Protein AF-A0A7J2NGV6-F1 (afdb_monomer)

Solvent-accessible surface area (backbone atoms only — not comparable to full-atom values): 4462 Å² total; per-residue (Å²): 132,91,82,83,59,62,70,59,52,54,50,36,56,76,63,70,40,81,68,69,89,60,90,80,88,85,79,82,74,94,70,64,47,65,61,52,51,51,52,52,48,49,52,43,41,73,72,72,47,92,73,89,64,80,51,78,81,59,92,86,47,78,65,71,24,95

Radius of gyration: 14.17 Å; Cα contacts (8 Å, |Δi|>4): 33; chains: 1; bounding box: 34×33×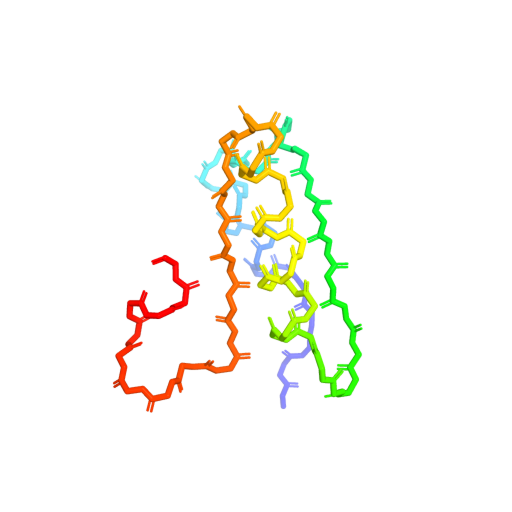28 Å

pLDDT: mean 94.27, std 5.72, range [59.06, 98.5]

Mean predicted aligned error: 3.58 Å

Structure (mmCIF, N/CA/C/O backbone):
data_AF-A0A7J2NGV6-F1
#
_entry.id   AF-A0A7J2NGV6-F1
#
loop_
_atom_site.group_PDB
_atom_site.id
_atom_site.type_symbol
_atom_site.label_atom_id
_atom_site.label_alt_id
_atom_site.label_comp_id
_atom_site.label_asym_id
_atom_site.label_entity_id
_atom_site.label_seq_id
_atom_site.pdbx_PDB_ins_code
_atom_site.Cartn_x
_atom_site.Cartn_y
_atom_site.Cartn_z
_atom_site.occupancy
_atom_site.B_iso_or_equiv
_atom_site.auth_seq_id
_atom_site.auth_comp_id
_atom_site.auth_asym_id
_atom_site.auth_atom_id
_atom_site.pdbx_PDB_model_num
ATOM 1 N N . MET A 1 1 ? 19.484 -0.783 -14.266 1.00 59.06 1 MET A N 1
ATOM 2 C CA . MET A 1 1 ? 18.434 -0.430 -13.284 1.00 59.06 1 MET A CA 1
ATOM 3 C C . MET A 1 1 ? 19.040 0.567 -12.308 1.00 59.06 1 MET A C 1
ATOM 5 O O . MET A 1 1 ? 20.049 0.231 -11.702 1.00 59.06 1 MET A O 1
ATOM 9 N N . LYS A 1 2 ? 18.530 1.803 -12.219 1.00 76.00 2 LYS A N 1
ATOM 10 C CA . LYS A 1 2 ? 19.027 2.767 -11.224 1.00 76.00 2 LYS A CA 1
ATOM 11 C C . LYS A 1 2 ? 18.349 2.447 -9.895 1.00 76.00 2 LYS A C 1
ATOM 13 O O . LYS A 1 2 ? 17.146 2.640 -9.767 1.00 76.00 2 LYS A O 1
ATOM 18 N N . LEU A 1 3 ? 19.110 1.882 -8.966 1.00 83.19 3 LEU A N 1
ATOM 19 C CA . LEU A 1 3 ? 18.659 1.618 -7.603 1.00 83.19 3 LEU A CA 1
ATOM 20 C C . LEU A 1 3 ? 18.815 2.892 -6.762 1.00 83.19 3 LEU A C 1
ATOM 22 O O . LEU A 1 3 ? 19.652 3.737 -7.082 1.00 83.19 3 LEU A O 1
ATOM 26 N N . GLY A 1 4 ? 17.999 3.025 -5.717 1.00 90.31 4 GLY A N 1
ATOM 27 C CA . GLY A 1 4 ? 18.009 4.185 -4.825 1.00 90.31 4 GLY A CA 1
ATOM 28 C C . GLY A 1 4 ? 16.619 4.777 -4.591 1.00 90.31 4 GLY A C 1
ATOM 29 O O . GLY A 1 4 ? 15.687 4.554 -5.363 1.00 90.31 4 GLY A O 1
ATOM 30 N N . THR A 1 5 ? 16.476 5.528 -3.502 1.00 93.62 5 THR A N 1
ATOM 31 C CA . THR A 1 5 ? 15.219 6.189 -3.093 1.00 93.62 5 THR A CA 1
ATOM 32 C C . THR A 1 5 ? 15.309 7.714 -3.134 1.00 93.62 5 THR A C 1
ATOM 34 O O . THR A 1 5 ? 14.342 8.402 -2.834 1.00 93.62 5 THR A O 1
ATOM 37 N N . GLU A 1 6 ? 16.448 8.263 -3.540 1.00 95.31 6 GLU A N 1
ATOM 38 C CA . GLU A 1 6 ? 16.828 9.672 -3.435 1.00 95.31 6 GLU A CA 1
ATOM 39 C C . GLU A 1 6 ? 15.893 10.556 -4.261 1.00 95.31 6 GLU A C 1
ATOM 41 O O . GLU A 1 6 ? 15.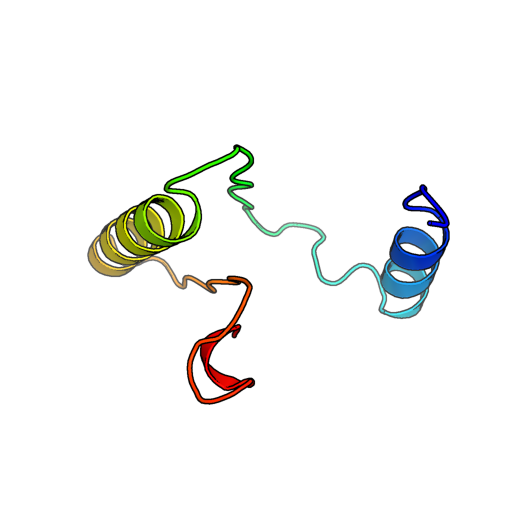389 11.563 -3.772 1.00 95.31 6 GLU A O 1
ATOM 46 N N . ASN A 1 7 ? 15.580 10.134 -5.489 1.00 94.31 7 ASN A N 1
ATOM 47 C CA . ASN A 1 7 ? 14.626 10.838 -6.344 1.00 94.31 7 ASN A CA 1
ATOM 48 C C . ASN A 1 7 ? 13.209 10.835 -5.747 1.00 94.31 7 ASN A C 1
ATOM 50 O O . ASN A 1 7 ? 12.522 11.850 -5.803 1.00 94.31 7 ASN A O 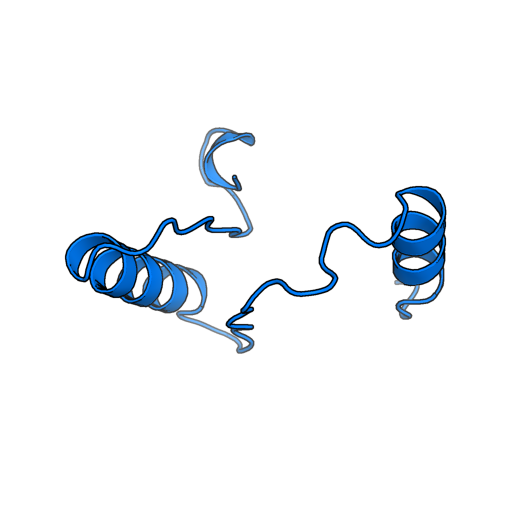1
ATOM 54 N N . ALA A 1 8 ? 12.782 9.707 -5.167 1.00 93.81 8 ALA A N 1
ATOM 55 C CA . ALA A 1 8 ? 11.466 9.586 -4.546 1.00 93.81 8 ALA A CA 1
ATOM 56 C C . ALA A 1 8 ? 11.369 10.433 -3.267 1.00 93.81 8 ALA A C 1
ATOM 58 O O . ALA A 1 8 ? 10.382 11.135 -3.077 1.00 93.81 8 ALA A O 1
ATOM 59 N N . LYS A 1 9 ? 12.419 10.436 -2.436 1.00 95.00 9 LYS A N 1
ATOM 60 C CA . LYS A 1 9 ? 12.525 11.295 -1.248 1.00 95.00 9 LYS A CA 1
ATOM 61 C C . LYS A 1 9 ? 12.443 12.771 -1.624 1.00 95.00 9 LYS A C 1
ATOM 63 O O . LYS A 1 9 ? 11.600 13.480 -1.090 1.00 95.00 9 LYS A O 1
ATOM 68 N N . ARG A 1 10 ? 13.222 13.206 -2.620 1.00 96.38 10 ARG A N 1
ATOM 69 C CA . ARG A 1 10 ? 13.178 14.587 -3.122 1.00 96.38 10 ARG A CA 1
ATOM 70 C C . ARG A 1 10 ? 11.795 14.967 -3.656 1.00 96.38 10 ARG A C 1
ATOM 72 O O . ARG A 1 10 ? 11.336 16.079 -3.424 1.00 96.38 10 ARG A O 1
ATOM 79 N N . ALA A 1 11 ? 11.121 14.059 -4.362 1.00 96.44 11 ALA A N 1
ATOM 80 C CA . ALA A 1 11 ? 9.759 14.298 -4.833 1.00 96.44 11 ALA A CA 1
ATOM 81 C C . ALA A 1 11 ? 8.764 14.455 -3.669 1.00 96.44 11 ALA A C 1
ATOM 83 O O . ALA A 1 11 ? 7.940 15.364 -3.696 1.00 96.44 11 ALA A O 1
ATOM 84 N N . LEU A 1 12 ? 8.860 13.620 -2.629 1.00 96.00 12 LEU A N 1
ATOM 85 C CA . LEU A 1 12 ? 8.011 13.724 -1.437 1.00 96.00 12 LEU A CA 1
ATOM 86 C C . LEU A 1 12 ? 8.253 15.024 -0.663 1.00 96.00 12 LEU A C 1
ATOM 88 O O . LEU A 1 12 ? 7.286 15.652 -0.237 1.00 96.00 12 LEU A O 1
ATOM 92 N N . GLU A 1 13 ? 9.507 15.461 -0.536 1.00 96.81 13 GLU A N 1
ATOM 93 C CA . GLU A 1 13 ? 9.857 16.746 0.083 1.00 96.81 13 GLU A CA 1
ATOM 94 C C . GLU A 1 13 ? 9.215 17.924 -0.661 1.00 96.81 13 GLU A C 1
ATOM 96 O O . GLU A 1 13 ? 8.599 18.783 -0.031 1.00 96.81 13 GLU A O 1
ATOM 101 N N . LEU A 1 14 ? 9.284 17.930 -1.999 1.00 97.62 14 LEU A N 1
ATOM 102 C CA . LEU A 1 14 ? 8.653 18.956 -2.842 1.00 97.62 14 LEU A CA 1
ATOM 103 C C . LEU A 1 14 ? 7.121 18.968 -2.729 1.00 97.62 14 LEU A C 1
ATOM 105 O O . LEU A 1 14 ? 6.507 20.020 -2.882 1.00 97.62 14 LEU A O 1
ATOM 109 N N . LEU A 1 15 ? 6.509 17.818 -2.440 1.00 97.44 15 LEU A N 1
ATOM 110 C CA . LEU A 1 15 ? 5.068 17.683 -2.201 1.00 97.44 15 LEU A CA 1
ATOM 111 C C . LEU A 1 15 ? 4.662 17.991 -0.749 1.00 97.44 15 LEU A C 1
ATOM 113 O O . LEU A 1 15 ? 3.503 17.799 -0.387 1.00 97.44 15 LEU A O 1
ATOM 117 N N . GLY A 1 16 ? 5.591 18.444 0.098 1.00 97.50 16 GLY A N 1
ATOM 118 C CA . GLY A 1 16 ? 5.310 18.773 1.496 1.00 97.50 16 GLY A CA 1
ATOM 119 C C . GLY A 1 16 ? 5.207 17.559 2.423 1.00 97.50 16 GLY A C 1
ATOM 120 O O . GLY A 1 16 ? 4.627 17.664 3.500 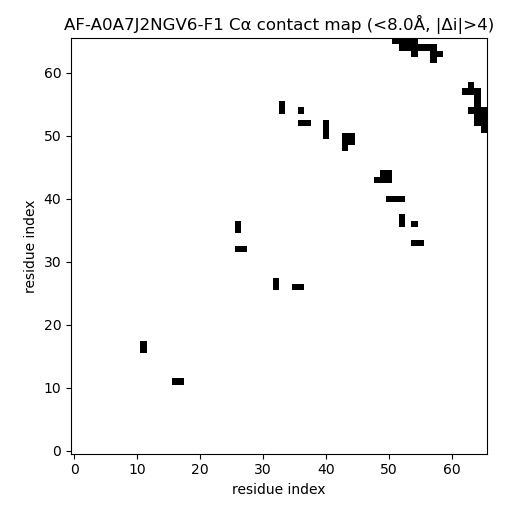1.00 97.50 16 GLY A O 1
ATOM 121 N N . ASN A 1 17 ? 5.783 16.415 2.042 1.00 95.69 17 ASN A N 1
ATOM 122 C CA . ASN A 1 17 ? 5.745 15.149 2.782 1.00 95.69 17 ASN A CA 1
ATOM 123 C C . ASN A 1 17 ? 4.313 14.685 3.124 1.00 95.69 17 ASN A C 1
ATOM 125 O O . ASN A 1 17 ? 3.989 14.521 4.303 1.00 95.69 17 ASN A O 1
ATOM 129 N N . PRO A 1 18 ? 3.460 14.414 2.115 1.00 93.88 18 PRO A N 1
ATOM 130 C CA . PRO A 1 18 ? 2.042 14.101 2.325 1.00 93.88 18 PRO A CA 1
ATOM 131 C C . PRO A 1 18 ? 1.810 12.823 3.142 1.00 93.88 18 PRO A C 1
ATOM 133 O O . PRO A 1 18 ? 0.749 12.647 3.723 1.00 93.88 18 PRO A O 1
ATOM 136 N N . THR A 1 19 ? 2.804 11.936 3.215 1.00 90.81 19 THR A N 1
ATOM 137 C CA . THR A 1 19 ? 2.745 10.697 3.998 1.00 90.81 19 THR A CA 1
ATOM 138 C C . THR A 1 19 ? 3.031 10.903 5.489 1.00 90.81 19 THR A C 1
ATOM 140 O O . THR A 1 19 ? 2.962 9.952 6.267 1.00 90.81 19 THR A O 1
ATOM 143 N N . LYS A 1 20 ? 3.411 12.113 5.918 1.00 93.94 20 LYS A N 1
ATOM 144 C CA . LYS A 1 20 ? 3.784 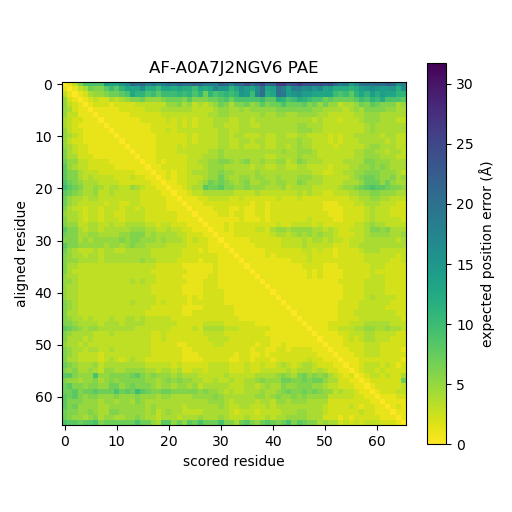12.392 7.308 1.00 93.94 20 LYS A CA 1
ATOM 145 C C . LYS A 1 20 ? 2.551 12.312 8.214 1.00 93.94 20 LYS A C 1
ATOM 147 O O . LYS A 1 20 ? 1.577 13.021 8.000 1.00 93.94 20 LYS A O 1
ATOM 152 N N . GLY A 1 21 ? 2.623 11.468 9.243 1.00 92.19 21 GLY A N 1
ATOM 153 C CA . GLY A 1 21 ? 1.521 11.245 10.188 1.00 92.19 21 GLY A CA 1
ATOM 154 C C . GLY A 1 21 ? 0.484 10.214 9.731 1.00 92.19 21 GLY A C 1
ATOM 155 O O . GLY A 1 21 ? -0.457 9.956 10.472 1.00 92.19 21 GLY A O 1
ATOM 156 N N . MET A 1 22 ? 0.656 9.606 8.552 1.00 94.19 22 MET A N 1
ATOM 157 C CA . MET A 1 22 ? -0.157 8.463 8.132 1.00 94.19 22 MET A CA 1
ATOM 158 C C . MET A 1 22 ? 0.325 7.180 8.812 1.00 94.19 22 MET A C 1
ATOM 160 O O . MET A 1 22 ? 1.529 6.932 8.907 1.00 94.19 22 MET A O 1
ATOM 164 N N . GLU A 1 23 ? -0.613 6.330 9.220 1.00 96.06 23 GLU A N 1
ATOM 165 C CA . GLU A 1 23 ? -0.319 4.950 9.605 1.00 96.06 23 GLU A CA 1
ATOM 166 C C . GLU A 1 23 ? -0.187 4.096 8.338 1.00 96.06 23 GLU A C 1
ATOM 168 O O . GLU A 1 23 ? -1.090 4.064 7.501 1.00 96.06 23 GLU A O 1
ATOM 173 N N . ILE A 1 24 ? 0.962 3.438 8.158 1.00 96.44 24 ILE A N 1
ATOM 174 C CA . ILE A 1 24 ? 1.295 2.734 6.913 1.00 96.44 24 ILE A CA 1
ATOM 175 C C . ILE A 1 24 ? 1.659 1.284 7.214 1.00 96.44 24 ILE A C 1
ATOM 177 O O . ILE A 1 24 ? 2.610 1.005 7.943 1.00 96.44 24 ILE A O 1
ATOM 181 N N . VAL A 1 25 ? 0.956 0.359 6.559 1.00 97.12 25 VAL A N 1
ATOM 182 C CA . VAL A 1 25 ? 1.346 -1.052 6.479 1.00 97.12 25 VAL A CA 1
ATOM 183 C C . VAL A 1 25 ? 2.078 -1.279 5.157 1.00 97.12 25 VAL A C 1
ATOM 185 O O . VAL A 1 25 ? 1.493 -1.143 4.084 1.00 97.12 25 VAL A O 1
ATOM 188 N N . HIS A 1 26 ? 3.366 -1.622 5.223 1.00 96.19 26 HIS A N 1
ATOM 189 C CA . HIS A 1 26 ? 4.187 -1.905 4.044 1.00 96.19 26 HIS A CA 1
ATOM 190 C C . HIS A 1 26 ? 4.386 -3.414 3.877 1.00 96.19 26 HIS A C 1
ATOM 192 O O . HIS A 1 26 ? 4.949 -4.067 4.754 1.00 96.19 26 HIS A O 1
ATOM 198 N N . VAL A 1 27 ? 3.966 -3.971 2.738 1.00 96.56 27 VAL A N 1
ATOM 199 C CA . VAL A 1 27 ? 4.043 -5.416 2.468 1.00 96.56 27 VAL A CA 1
ATOM 200 C C . VAL A 1 27 ? 5.063 -5.700 1.365 1.00 96.56 27 VAL A C 1
ATOM 202 O O . VAL A 1 27 ? 4.871 -5.328 0.208 1.00 96.56 27 VAL A O 1
ATOM 205 N N . ALA A 1 28 ? 6.134 -6.410 1.721 1.00 95.62 28 ALA A N 1
ATOM 206 C CA . ALA A 1 28 ? 7.166 -6.892 0.803 1.00 95.62 28 ALA A CA 1
ATOM 207 C C . ALA A 1 28 ? 7.174 -8.430 0.735 1.00 95.62 28 ALA A C 1
ATOM 209 O O . ALA A 1 28 ? 6.674 -9.105 1.630 1.00 95.62 28 ALA A O 1
ATOM 210 N N . GLY A 1 29 ? 7.733 -8.996 -0.339 1.00 94.19 29 GLY A N 1
ATOM 211 C CA . GLY A 1 29 ? 7.815 -10.447 -0.546 1.00 94.19 29 GLY A CA 1
ATOM 212 C C . GLY A 1 29 ? 7.750 -10.845 -2.020 1.00 94.19 29 GLY A C 1
ATOM 213 O O . GLY A 1 29 ? 7.445 -10.023 -2.883 1.00 94.19 29 GLY A O 1
ATOM 214 N N . THR A 1 30 ? 8.017 -12.109 -2.337 1.00 94.31 30 THR A N 1
ATOM 215 C CA . THR A 1 30 ? 8.009 -12.594 -3.72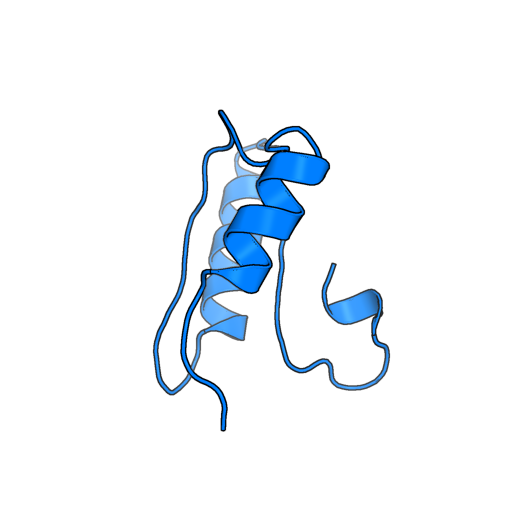9 1.00 94.31 30 THR A CA 1
ATOM 216 C C . THR A 1 30 ? 6.580 -12.767 -4.244 1.00 94.31 30 THR A C 1
ATOM 218 O O . THR A 1 30 ? 6.218 -12.179 -5.261 1.00 94.31 30 THR A O 1
ATOM 221 N N . ASN A 1 31 ? 5.723 -13.436 -3.469 1.00 94.75 31 ASN A N 1
ATOM 222 C CA . ASN A 1 31 ? 4.356 -13.801 -3.854 1.00 94.75 31 ASN A CA 1
ATOM 223 C C . ASN A 1 31 ? 3.328 -13.330 -2.815 1.00 94.75 31 ASN A C 1
ATOM 225 O O . ASN A 1 31 ? 3.682 -13.003 -1.687 1.00 94.75 31 ASN A O 1
ATOM 229 N N . GLY A 1 32 ? 2.053 -13.260 -3.203 1.00 94.69 32 GLY A N 1
ATOM 230 C CA . GLY A 1 32 ? 0.933 -13.044 -2.273 1.00 94.69 32 GLY A CA 1
ATOM 231 C C . GLY A 1 32 ? 0.727 -11.617 -1.748 1.00 94.69 32 GLY A C 1
ATOM 232 O O . GLY A 1 32 ? -0.303 -11.359 -1.141 1.00 94.69 32 GLY A O 1
ATOM 233 N N . LYS A 1 33 ? 1.637 -10.669 -2.016 1.00 96.75 33 LYS A N 1
ATOM 234 C CA . LYS A 1 33 ? 1.539 -9.271 -1.542 1.00 96.75 33 LYS A CA 1
ATOM 235 C C . LYS A 1 33 ? 0.186 -8.619 -1.841 1.00 96.75 33 LYS A C 1
ATOM 237 O O . LYS A 1 33 ? -0.417 -8.049 -0.945 1.00 96.75 33 LYS A O 1
ATOM 242 N N . GLY A 1 34 ? -0.299 -8.735 -3.082 1.00 94.75 34 GLY A N 1
ATOM 243 C CA . GLY A 1 34 ? -1.584 -8.154 -3.486 1.00 94.75 34 GLY A CA 1
ATOM 244 C C . GLY A 1 34 ? -2.751 -8.721 -2.678 1.00 94.75 34 GLY A C 1
ATOM 245 O O . GLY A 1 34 ? -3.542 -7.961 -2.127 1.00 94.75 34 GLY A O 1
ATOM 246 N N . SER A 1 35 ? -2.799 -10.048 -2.526 1.00 96.38 35 SER A N 1
ATOM 247 C CA . SER A 1 35 ? -3.815 -10.731 -1.719 1.00 96.38 35 SER A CA 1
ATOM 248 C C . SER A 1 35 ? -3.746 -10.324 -0.247 1.00 96.38 35 SER A C 1
ATOM 250 O O . SER A 1 35 ? -4.774 -10.014 0.346 1.00 96.38 35 SER A O 1
ATOM 252 N N . VAL A 1 36 ? -2.544 -10.261 0.333 1.00 97.62 36 VAL A N 1
ATOM 253 C CA . VAL A 1 36 ? -2.340 -9.834 1.726 1.00 97.62 36 VAL A CA 1
ATOM 254 C C .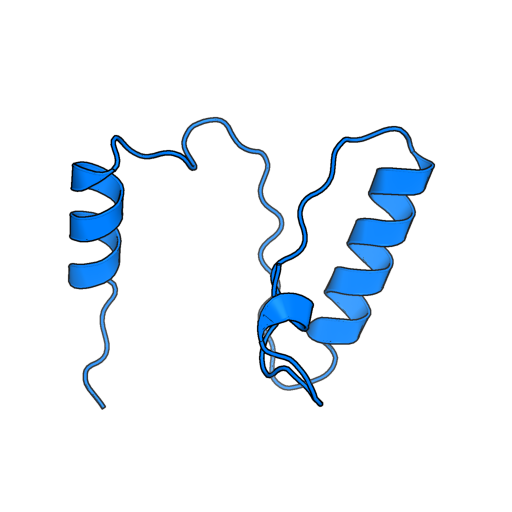 VAL A 1 36 ? -2.785 -8.385 1.924 1.00 97.62 36 VAL A C 1
ATOM 256 O O . VAL A 1 36 ? -3.546 -8.109 2.848 1.00 97.62 36 VAL A O 1
ATOM 259 N N . CYS A 1 37 ? -2.391 -7.462 1.040 1.00 97.56 37 CYS A N 1
ATOM 260 C CA . CYS A 1 37 ? -2.833 -6.070 1.115 1.00 97.56 37 CYS A CA 1
ATOM 261 C C . CYS A 1 37 ? -4.360 -5.948 0.997 1.00 97.56 37 CYS A C 1
ATOM 263 O O . CYS A 1 37 ? -4.964 -5.176 1.738 1.00 97.56 37 CYS A O 1
ATOM 265 N N . ALA A 1 38 ? -4.995 -6.727 0.113 1.00 96.94 38 ALA A N 1
ATOM 266 C CA . ALA A 1 38 ? -6.449 -6.744 -0.036 1.00 96.94 38 ALA A CA 1
ATOM 267 C C . ALA A 1 38 ? -7.157 -7.257 1.229 1.00 96.94 38 ALA A C 1
ATOM 269 O O . ALA A 1 38 ? -8.130 -6.649 1.673 1.00 96.94 38 ALA A O 1
ATOM 270 N N . MET A 1 39 ? -6.644 -8.327 1.847 1.00 98.12 39 MET A N 1
ATOM 271 C CA . MET A 1 39 ? -7.172 -8.865 3.106 1.00 98.12 39 MET A CA 1
ATOM 272 C C . MET A 1 39 ? -7.042 -7.853 4.249 1.00 98.12 39 MET A C 1
ATOM 274 O O . MET A 1 39 ? -8.025 -7.582 4.935 1.00 98.12 39 MET A O 1
ATOM 278 N N . ILE A 1 40 ? -5.865 -7.241 4.413 1.00 98.00 40 ILE A N 1
ATOM 279 C CA . ILE A 1 40 ? -5.623 -6.214 5.438 1.00 98.00 40 ILE A CA 1
ATOM 280 C C . ILE A 1 40 ? -6.561 -5.023 5.231 1.00 98.00 40 ILE A C 1
ATOM 282 O O . ILE A 1 40 ? -7.233 -4.599 6.170 1.00 98.00 40 ILE A O 1
ATOM 286 N N . ALA A 1 41 ? -6.660 -4.515 3.999 1.00 97.94 41 ALA A N 1
ATOM 287 C CA . ALA A 1 41 ? -7.536 -3.394 3.688 1.00 97.94 41 ALA A CA 1
ATOM 288 C C . ALA A 1 41 ? -9.011 -3.729 3.948 1.00 97.94 41 ALA A C 1
ATOM 290 O O . ALA A 1 41 ? -9.744 -2.888 4.460 1.00 97.94 41 ALA A O 1
ATOM 291 N N . SER A 1 42 ? -9.446 -4.955 3.640 1.00 98.19 42 SER A N 1
ATOM 292 C CA . SER A 1 42 ? -10.807 -5.418 3.925 1.00 98.19 42 SER A CA 1
ATOM 293 C C . SER A 1 42 ? -11.099 -5.448 5.424 1.00 98.19 42 SER A C 1
ATOM 295 O O . SER A 1 42 ? -12.145 -4.957 5.841 1.00 98.19 42 SER A O 1
ATOM 297 N N . VAL A 1 43 ? -10.187 -5.996 6.234 1.00 98.50 43 VAL A N 1
ATOM 298 C CA . VAL A 1 43 ? -10.354 -6.072 7.694 1.00 98.50 43 VAL A CA 1
ATOM 299 C C . VAL A 1 43 ? -10.386 -4.675 8.307 1.00 98.50 43 VAL A C 1
ATOM 301 O O . VAL A 1 43 ? -11.318 -4.359 9.036 1.00 98.50 43 VAL A O 1
ATOM 304 N N . LEU A 1 44 ? -9.434 -3.804 7.962 1.00 98.19 44 LEU A N 1
ATOM 305 C CA . LEU A 1 44 ? -9.379 -2.443 8.501 1.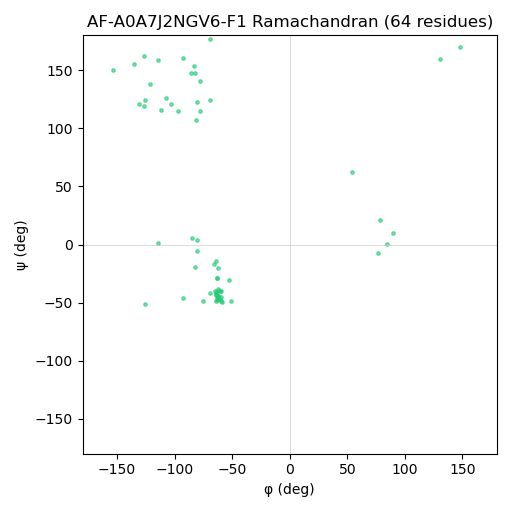00 98.19 44 LEU A CA 1
ATOM 306 C C . LEU A 1 44 ? -10.613 -1.614 8.116 1.00 98.19 44 LEU A C 1
ATOM 308 O O . LEU A 1 44 ? -11.165 -0.910 8.960 1.00 98.19 44 LEU A O 1
ATOM 312 N N . ARG A 1 45 ? -11.105 -1.7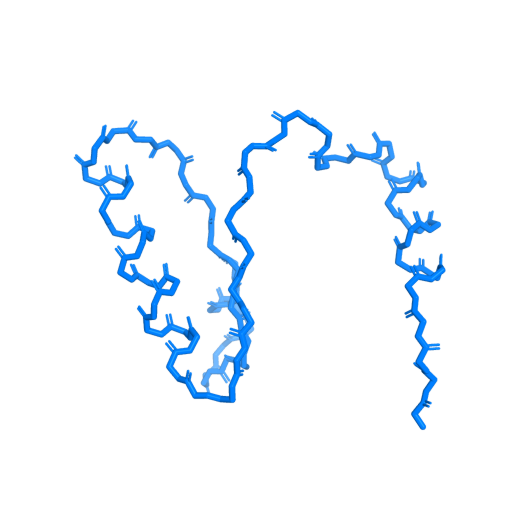40 6.875 1.00 98.25 45 ARG A N 1
ATOM 313 C CA . ARG A 1 45 ? -12.368 -1.102 6.465 1.00 98.25 45 ARG A CA 1
ATOM 314 C C . ARG A 1 45 ? -13.554 -1.636 7.259 1.00 98.25 45 ARG A C 1
ATOM 316 O O . ARG A 1 45 ? -14.366 -0.847 7.728 1.00 98.25 45 ARG A O 1
ATOM 323 N N . ALA A 1 46 ? -13.641 -2.955 7.446 1.00 98.44 46 ALA A N 1
ATOM 324 C CA . ALA A 1 46 ? -14.695 -3.574 8.249 1.00 98.44 46 ALA A CA 1
ATOM 325 C C . ALA A 1 46 ? -14.640 -3.142 9.727 1.00 98.44 46 ALA A C 1
ATOM 327 O O . ALA A 1 46 ? -15.674 -3.064 10.382 1.00 98.44 46 ALA A O 1
ATOM 328 N N . SER A 1 47 ? -13.454 -2.808 10.237 1.00 98.31 47 SER A N 1
ATOM 329 C CA . SER A 1 47 ? -13.250 -2.242 11.575 1.00 98.31 47 SER A CA 1
ATOM 330 C C . SER A 1 47 ? -13.514 -0.731 11.671 1.00 98.31 47 SER A C 1
ATOM 332 O O . SER A 1 47 ? -13.317 -0.159 12.738 1.00 98.31 47 SER A O 1
ATOM 334 N N . GLY A 1 48 ? -13.967 -0.076 10.596 1.00 98.19 48 GLY A N 1
ATOM 335 C CA . GLY A 1 48 ? -14.367 1.336 10.603 1.00 98.19 48 GLY A CA 1
ATOM 336 C C . GLY A 1 48 ? -13.254 2.341 10.287 1.00 98.19 48 GLY A C 1
ATOM 337 O O . GLY A 1 48 ? -13.471 3.542 10.432 1.00 98.19 48 GLY A O 1
ATOM 338 N N . TYR A 1 49 ? -12.079 1.890 9.840 1.00 98.06 49 TYR A N 1
ATOM 339 C CA . TYR A 1 49 ? -10.995 2.787 9.436 1.00 98.06 49 TYR A CA 1
ATOM 340 C C . TYR A 1 49 ? -11.181 3.298 8.002 1.00 98.06 49 TYR A C 1
ATOM 342 O O . TYR A 1 49 ? -11.625 2.572 7.107 1.00 98.06 49 TYR A O 1
ATOM 350 N N . THR A 1 50 ? -10.739 4.531 7.749 1.00 96.75 50 THR A N 1
ATOM 351 C CA . THR A 1 50 ? -10.543 5.044 6.386 1.00 96.75 50 THR A CA 1
ATOM 352 C C . THR A 1 50 ? -9.238 4.486 5.828 1.00 96.75 50 THR A C 1
ATOM 354 O O . THR A 1 50 ? -8.163 4.800 6.334 1.00 96.75 50 THR A O 1
ATOM 357 N N . VAL A 1 51 ? -9.317 3.657 4.783 1.00 97.44 51 VAL A N 1
ATOM 358 C CA . VAL A 1 51 ? -8.163 2.894 4.274 1.00 97.44 51 VAL A CA 1
ATOM 359 C C . VAL A 1 51 ? -7.942 3.122 2.780 1.00 97.44 51 VAL A C 1
ATOM 361 O O . VAL A 1 51 ? -8.778 2.736 1.954 1.00 97.44 51 VAL A O 1
ATOM 364 N N . GLY A 1 52 ? -6.767 3.657 2.439 1.00 95.88 52 GLY A N 1
ATOM 365 C CA . GLY A 1 52 ? -6.211 3.633 1.084 1.00 95.88 52 GLY A CA 1
ATOM 366 C C . GLY A 1 52 ? -5.446 2.333 0.813 1.00 95.88 52 GLY A C 1
ATOM 367 O O . GLY A 1 52 ? -4.844 1.761 1.721 1.00 95.88 52 GLY A O 1
ATOM 368 N N . LEU A 1 53 ? -5.468 1.855 -0.431 1.00 96.44 53 LEU A N 1
ATOM 369 C CA . LEU A 1 53 ? -4.777 0.634 -0.847 1.00 96.44 53 LEU A CA 1
ATOM 370 C C . LEU A 1 53 ? -3.970 0.917 -2.115 1.00 96.44 53 LEU A C 1
ATOM 372 O O . LEU A 1 53 ? -4.550 1.270 -3.131 1.00 96.44 53 LEU A O 1
ATOM 376 N N . TYR A 1 54 ? -2.652 0.712 -2.057 1.00 96.19 54 TYR A N 1
ATOM 377 C CA . TYR A 1 54 ? -1.789 0.752 -3.237 1.00 96.19 54 TYR A CA 1
ATOM 378 C C . TYR A 1 54 ? -1.325 -0.654 -3.615 1.00 96.19 54 TYR A C 1
ATOM 380 O O . TYR A 1 54 ? -0.744 -1.360 -2.786 1.00 96.19 54 TYR A O 1
ATOM 388 N N . THR A 1 55 ? -1.541 -1.061 -4.867 1.00 94.00 55 THR A N 1
ATOM 389 C CA . THR A 1 55 ? -1.058 -2.351 -5.388 1.00 94.00 55 THR A CA 1
ATOM 390 C C . THR A 1 55 ? -0.434 -2.218 -6.776 1.00 94.00 55 THR A C 1
ATOM 392 O O . THR A 1 55 ? -0.689 -1.274 -7.520 1.00 94.00 55 THR A O 1
ATOM 395 N N . SER A 1 56 ? 0.458 -3.149 -7.121 1.00 92.81 56 SER A N 1
ATOM 396 C CA . SER A 1 56 ? 1.033 -3.252 -8.464 1.00 92.81 56 SER A CA 1
ATOM 397 C C . SER A 1 56 ? 1.474 -4.695 -8.762 1.00 92.81 56 SER A C 1
ATOM 399 O O . SER A 1 56 ? 1.863 -5.404 -7.825 1.00 92.81 56 SER A O 1
ATOM 401 N N . PRO A 1 57 ? 1.454 -5.140 -10.037 1.00 93.31 57 PRO A N 1
ATOM 402 C CA . PRO A 1 57 ? 0.906 -4.453 -11.219 1.00 93.31 57 PRO A CA 1
ATOM 403 C C . PRO A 1 57 ? -0.637 -4.357 -11.193 1.00 93.31 57 PRO A C 1
ATOM 405 O O . PRO A 1 57 ? -1.261 -4.849 -10.263 1.00 93.31 57 PRO A O 1
ATOM 408 N N . HIS A 1 58 ? -1.230 -3.685 -12.188 1.00 91.75 58 HIS A N 1
ATOM 409 C CA . HIS A 1 58 ? -2.677 -3.765 -12.465 1.00 91.75 58 HIS A CA 1
ATOM 410 C C . HIS A 1 58 ? -2.926 -4.859 -13.510 1.00 91.75 58 HIS A C 1
ATOM 412 O O . HIS A 1 58 ? -1.987 -5.209 -14.234 1.00 91.75 58 HIS A O 1
ATOM 418 N N . LEU A 1 59 ? -4.154 -5.371 -13.610 1.00 89.06 59 LEU A N 1
ATOM 419 C CA . LEU A 1 59 ? -4.520 -6.380 -14.605 1.00 89.06 59 LEU A CA 1
ATOM 420 C C . LEU A 1 59 ? -5.082 -5.763 -15.889 1.00 89.06 59 LEU A C 1
ATOM 422 O O . LEU A 1 59 ? -4.667 -6.170 -16.972 1.00 89.06 59 LEU A O 1
ATOM 426 N N . ILE A 1 60 ? -6.002 -4.800 -15.778 1.00 95.06 60 ILE A N 1
ATOM 427 C CA . ILE A 1 60 ? -6.746 -4.234 -16.913 1.00 95.06 60 ILE A CA 1
ATOM 428 C C . ILE A 1 60 ? -6.613 -2.707 -16.954 1.00 95.06 60 ILE A C 1
ATOM 430 O O . ILE A 1 60 ? -6.256 -2.156 -17.993 1.00 95.06 60 ILE A O 1
ATOM 434 N N . ASP A 1 61 ? -6.874 -2.020 -15.840 1.00 93.62 61 ASP A N 1
ATOM 435 C CA . ASP A 1 61 ? -6.869 -0.554 -15.744 1.00 93.62 61 ASP A CA 1
ATOM 436 C C . ASP A 1 61 ? -5.854 -0.075 -14.692 1.00 93.62 61 ASP A C 1
ATOM 438 O O . ASP A 1 61 ? -5.752 -0.604 -13.586 1.00 93.62 61 ASP A O 1
ATOM 442 N N . LEU A 1 62 ? -5.120 0.992 -15.014 1.00 91.75 62 LEU A N 1
ATOM 443 C CA . LEU A 1 62 ? -4.233 1.694 -14.084 1.00 91.75 62 LEU A CA 1
ATOM 444 C C . LEU A 1 62 ? -4.932 2.112 -12.785 1.00 91.75 62 LEU A C 1
ATOM 446 O O . LEU A 1 62 ? -4.279 2.144 -11.740 1.00 91.75 62 LEU A O 1
ATOM 450 N N . LYS A 1 63 ? -6.236 2.395 -12.844 1.00 92.56 63 LYS A N 1
ATOM 451 C CA . LYS A 1 63 ? -7.068 2.739 -11.685 1.00 92.56 63 LYS A CA 1
ATOM 452 C C . LYS A 1 63 ? -7.204 1.605 -10.669 1.00 92.56 63 LYS A C 1
ATOM 454 O O . LYS A 1 63 ? -7.579 1.861 -9.541 1.00 92.56 63 LYS A O 1
ATOM 459 N N . GLU A 1 64 ? -6.842 0.368 -11.003 1.00 89.50 64 GLU A N 1
ATOM 460 C CA . GLU A 1 64 ? -6.793 -0.720 -10.013 1.00 89.50 64 GLU A CA 1
ATOM 461 C C . GLU A 1 64 ? -5.708 -0.506 -8.945 1.00 89.50 64 GLU A C 1
ATOM 463 O O . GLU A 1 64 ? -5.714 -1.166 -7.905 1.00 89.50 64 GLU A O 1
ATOM 468 N N . ARG A 1 65 ? -4.742 0.388 -9.194 1.00 92.06 65 ARG A N 1
ATOM 469 C CA . ARG A 1 65 ? -3.616 0.602 -8.282 1.00 92.06 65 ARG A CA 1
ATOM 470 C C . ARG A 1 65 ? -3.929 1.530 -7.111 1.00 92.06 65 ARG A C 1
ATOM 472 O O . ARG A 1 65 ? -3.130 1.501 -6.177 1.00 92.06 65 ARG A O 1
ATOM 479 N N . ILE A 1 66 ? -4.973 2.367 -7.183 1.00 87.94 66 ILE A N 1
ATOM 480 C CA . ILE A 1 66 ? -5.334 3.399 -6.186 1.00 87.94 66 ILE A CA 1
ATOM 481 C C . ILE A 1 66 ? -6.848 3.597 -6.159 1.00 87.94 66 ILE A C 1
ATOM 483 O O . ILE A 1 66 ? -7.406 3.854 -7.247 1.00 87.94 66 ILE A O 1
#

Foldseek 3Di:
DDDDCVVVVVVCVVVVNPCPPDDDDDDDDDDCRVVVQVVVQVVCVVVVDDDDGADDDDDPDPVVGD

Sequence (66 aa):
MKLGTENAKRALELLGNPTKGMEIVHVAGTNGKGSVCAMIASVLRASGYTVGLYTSPHLIDLKERI

Secondary structure (DSSP, 8-state):
----SHHHHHHHHHTT-TTTT-------SSSSHHHHHHHHHHHHHHTT-------SS-SS-GGGG-